Protein AF-A0A944F3J1-F1 (afdb_monomer_lite)

Secondary structure (DSSP, 8-state):
-EEEEEEEEETTEEEEEEEEEEEE-TTS-EEEE-TT-S-HHHHHHHHHHHHHHHHHHHHHHHHHTT--EEETTEEE-SSEEEETTEEEEGGGEEEEEEETTEEEEEETT-SS-SEEEEGGGSTTHHHHHHHHHHHHTT-

Foldseek 3Di:
DFKDWDFDDDPNDTPDIFIWDWAQDQVRDTDIDDRPDPDCVVVVVVVLVVSLVVCLVVCLVCLVVQHWGDFQQWIDHLAFIDHPNDTDGLVQFPDFDADPQKTFGCGPPDPGGPDIDGCNSTHSSSSVRVNSVVSSVVD

Radius of gyration: 16.66 Å; chains: 1; bounding box: 46×40×36 Å

Structure (mmCIF, N/CA/C/O backbone):
data_AF-A0A944F3J1-F1
#
_entry.id   AF-A0A944F3J1-F1
#
loop_
_atom_site.group_PDB
_atom_site.id
_atom_site.type_symbol
_atom_site.label_atom_id
_atom_site.label_alt_id
_atom_site.label_comp_id
_atom_site.label_asym_id
_atom_site.label_entity_id
_atom_site.label_seq_id
_atom_site.pdbx_PDB_ins_code
_atom_site.Cartn_x
_atom_site.Cartn_y
_atom_site.Cartn_z
_atom_site.occupancy
_atom_site.B_iso_or_equiv
_atom_site.auth_seq_id
_atom_site.auth_comp_id
_atom_site.auth_asym_id
_atom_site.auth_atom_id
_atom_site.pdbx_PDB_model_num
ATOM 1 N N . MET A 1 1 ? 6.528 -2.673 -6.520 1.00 58.00 1 MET A N 1
ATOM 2 C CA . MET A 1 1 ? 7.306 -1.716 -7.287 1.00 58.00 1 MET A CA 1
ATOM 3 C C . MET A 1 1 ? 7.503 -0.496 -6.421 1.00 58.00 1 MET A C 1
ATOM 5 O O . MET A 1 1 ? 6.530 0.032 -5.895 1.00 58.00 1 MET A O 1
ATOM 9 N N . ARG A 1 2 ? 8.758 -0.110 -6.220 1.00 58.34 2 ARG A N 1
ATOM 10 C CA . ARG A 1 2 ? 9.178 1.134 -5.586 1.00 58.34 2 ARG A CA 1
ATOM 11 C C . ARG A 1 2 ? 10.058 1.863 -6.596 1.00 58.34 2 ARG A C 1
ATOM 13 O O . ARG A 1 2 ? 10.940 1.244 -7.186 1.00 58.34 2 ARG A O 1
ATOM 20 N N . GLN A 1 3 ? 9.798 3.147 -6.808 1.00 53.69 3 GLN A N 1
ATOM 21 C CA . GLN A 1 3 ? 10.589 4.000 -7.693 1.00 53.69 3 GLN A CA 1
ATOM 22 C C . GLN A 1 3 ? 11.414 4.962 -6.842 1.00 53.69 3 GLN A C 1
ATOM 24 O O . GLN A 1 3 ? 10.873 5.641 -5.963 1.00 53.69 3 GLN A O 1
ATOM 29 N N . LYS A 1 4 ? 12.718 5.032 -7.110 1.00 53.56 4 LYS A N 1
ATOM 30 C CA . LYS A 1 4 ? 13.609 6.050 -6.551 1.00 53.56 4 LYS A CA 1
ATOM 31 C C . LYS A 1 4 ? 14.129 6.910 -7.698 1.00 53.56 4 LYS A C 1
ATOM 33 O O . LYS A 1 4 ? 14.792 6.405 -8.598 1.00 53.56 4 LYS A O 1
ATOM 38 N N . VAL A 1 5 ? 13.806 8.200 -7.659 1.00 50.97 5 VAL A N 1
ATOM 39 C CA . VAL A 1 5 ? 14.364 9.194 -8.584 1.00 50.97 5 VAL A CA 1
ATOM 40 C C . VAL A 1 5 ? 15.721 9.627 -8.040 1.00 50.97 5 VAL A C 1
ATOM 42 O O . VAL A 1 5 ? 15.835 9.940 -6.852 1.00 50.97 5 VAL A O 1
ATOM 45 N N . VAL A 1 6 ? 16.743 9.600 -8.889 1.00 50.88 6 VAL A N 1
ATOM 46 C CA . VAL A 1 6 ? 18.088 10.095 -8.591 1.00 50.88 6 VAL A CA 1
ATOM 47 C C . VAL A 1 6 ? 18.370 11.244 -9.553 1.00 50.88 6 VAL A C 1
ATOM 49 O O . VAL A 1 6 ? 18.397 11.057 -10.770 1.00 50.88 6 VAL A O 1
ATOM 52 N N . ASP A 1 7 ? 18.542 12.444 -9.006 1.00 45.22 7 ASP A N 1
ATOM 53 C CA . ASP A 1 7 ? 18.945 13.614 -9.780 1.00 45.22 7 ASP A CA 1
ATOM 54 C C . ASP A 1 7 ? 20.474 13.631 -9.922 1.00 45.22 7 ASP A C 1
ATOM 56 O O . ASP A 1 7 ? 21.196 13.606 -8.921 1.00 45.22 7 ASP A O 1
ATOM 60 N N . HIS A 1 8 ? 20.978 13.704 -11.157 1.00 41.31 8 HIS A N 1
ATOM 61 C CA . HIS A 1 8 ? 22.408 13.858 -11.424 1.00 41.31 8 HIS A CA 1
ATOM 62 C C . HIS A 1 8 ? 22.752 15.324 -11.707 1.00 41.31 8 HIS A C 1
ATOM 64 O O . HIS A 1 8 ? 22.301 15.911 -12.696 1.00 41.31 8 HIS A O 1
ATOM 70 N N . TYR A 1 9 ? 23.590 15.904 -10.844 1.00 38.44 9 TYR A N 1
ATOM 71 C CA . TYR A 1 9 ? 24.150 17.245 -11.007 1.00 38.44 9 TYR A CA 1
ATOM 72 C C . TYR A 1 9 ? 25.655 17.158 -11.278 1.00 38.44 9 TYR A C 1
ATOM 74 O O . TYR A 1 9 ? 26.403 16.615 -10.468 1.00 38.44 9 TYR A O 1
ATOM 82 N N . HIS A 1 10 ? 26.111 17.753 -12.381 1.00 38.44 10 HIS A N 1
ATOM 83 C CA . HIS A 1 10 ? 27.527 18.033 -12.636 1.00 38.44 10 HIS A CA 1
ATOM 84 C C . HIS A 1 10 ? 27.657 19.512 -13.020 1.00 38.44 10 HIS A C 1
ATOM 86 O O . HIS A 1 10 ? 26.956 19.983 -13.912 1.00 38.44 10 HIS A O 1
ATOM 92 N N . TYR A 1 11 ? 28.506 20.266 -12.311 1.00 37.75 11 TYR A N 1
ATOM 93 C CA . TYR A 1 11 ? 28.695 21.716 -12.507 1.00 37.75 11 TYR A CA 1
ATOM 94 C C . TYR A 1 11 ? 27.393 22.549 -12.528 1.00 37.75 11 TYR A C 1
ATOM 96 O O . TYR A 1 11 ? 27.273 23.506 -13.286 1.00 37.75 11 TYR A O 1
ATOM 104 N N . GLY A 1 12 ? 26.397 22.194 -11.707 1.00 40.12 12 GLY A N 1
ATOM 105 C CA . GLY A 1 12 ? 25.144 22.959 -11.592 1.00 40.12 12 GLY A CA 1
ATOM 106 C C . GLY A 1 12 ? 24.174 22.816 -12.773 1.00 40.12 12 GLY A C 1
ATOM 107 O O . GLY A 1 12 ? 23.113 23.436 -12.754 1.00 40.12 12 GLY A O 1
ATOM 108 N N . VAL A 1 13 ? 24.489 21.975 -13.763 1.00 37.50 13 VAL A N 1
ATOM 109 C CA . VAL A 1 13 ? 23.608 21.651 -14.892 1.00 37.50 13 VAL A CA 1
ATOM 110 C C . VAL A 1 13 ? 22.982 20.273 -14.655 1.00 37.50 13 VAL A C 1
ATOM 112 O O . VAL A 1 13 ? 23.681 19.312 -14.326 1.00 37.50 13 VAL A O 1
ATOM 115 N N . SER A 1 14 ? 21.654 20.179 -14.785 1.00 41.09 14 SER A N 1
ATOM 116 C CA . SER A 1 14 ? 20.931 18.903 -14.717 1.00 41.09 14 SER A CA 1
ATOM 117 C C . SER A 1 14 ? 21.206 18.107 -15.994 1.00 41.09 14 SER A C 1
ATOM 119 O O . SER A 1 14 ? 20.838 18.547 -17.080 1.00 41.09 14 SER A O 1
ATOM 121 N N . GLN A 1 15 ? 21.864 16.953 -15.868 1.00 44.97 15 GLN A N 1
ATOM 122 C CA . GLN A 1 15 ? 22.199 16.078 -17.006 1.00 44.97 15 GLN A CA 1
ATOM 123 C C . GLN A 1 15 ? 21.087 15.057 -17.319 1.00 44.97 15 GLN A C 1
ATOM 125 O O . GLN A 1 15 ? 21.213 14.264 -18.247 1.00 44.97 15 GLN A O 1
ATOM 130 N N . GLY A 1 16 ? 19.990 15.068 -16.556 1.00 47.75 16 GLY A N 1
ATOM 131 C CA . GLY A 1 16 ? 18.883 14.119 -16.676 1.00 47.75 16 GLY A CA 1
ATOM 132 C C . GLY A 1 16 ? 18.512 13.475 -15.339 1.00 47.75 16 GLY A C 1
ATOM 133 O O . GLY A 1 16 ? 19.292 13.473 -14.385 1.00 47.75 16 GLY A O 1
ATOM 134 N N . ARG A 1 17 ? 17.285 12.948 -15.266 1.00 50.75 17 ARG A N 1
ATOM 135 C CA . ARG A 1 17 ? 16.776 12.189 -14.115 1.00 50.75 17 ARG A CA 1
ATOM 136 C C . ARG A 1 17 ? 16.974 10.703 -14.359 1.00 50.75 17 ARG A C 1
ATOM 138 O O . ARG A 1 17 ? 16.408 10.161 -15.309 1.00 50.75 17 ARG A O 1
ATOM 145 N N . SER A 1 18 ? 17.708 10.049 -13.471 1.00 45.69 18 SER A N 1
ATOM 146 C CA . SER A 1 18 ? 17.809 8.594 -13.456 1.00 45.69 18 SER A CA 1
ATOM 147 C C . SER A 1 18 ? 16.699 8.006 -12.591 1.00 45.69 18 SER A C 1
ATOM 149 O O . SER A 1 18 ? 16.379 8.528 -11.519 1.00 45.69 18 SER A O 1
ATOM 151 N N . HIS A 1 19 ? 16.099 6.910 -13.049 1.00 52.81 19 HIS A N 1
ATOM 152 C CA . HIS A 1 19 ? 15.038 6.216 -12.329 1.00 52.81 19 HIS A CA 1
ATOM 153 C C . HIS A 1 19 ? 15.497 4.800 -11.991 1.00 52.81 19 HIS A C 1
ATOM 155 O O . HIS A 1 19 ? 15.665 3.967 -12.877 1.00 52.81 19 HIS A O 1
ATOM 161 N N . VAL A 1 20 ? 15.689 4.522 -10.702 1.00 56.66 20 VAL A N 1
ATOM 162 C CA . VAL A 1 20 ? 15.940 3.160 -10.223 1.00 56.66 20 VAL A CA 1
ATOM 163 C C . VAL A 1 20 ? 14.602 2.535 -9.855 1.00 56.66 20 VAL A C 1
ATOM 165 O O . VAL A 1 20 ? 13.855 3.082 -9.031 1.00 56.66 20 VAL A O 1
ATOM 168 N N . TYR A 1 21 ? 14.310 1.383 -10.455 1.00 58.69 21 TYR A N 1
ATOM 169 C CA . TYR A 1 21 ? 13.074 0.649 -10.220 1.00 58.69 21 TYR A CA 1
ATOM 170 C C . TYR A 1 21 ? 13.339 -0.645 -9.470 1.00 58.69 21 TYR A C 1
ATOM 172 O O . TYR A 1 21 ? 14.122 -1.498 -9.884 1.00 58.69 21 TYR A O 1
ATOM 180 N N . THR A 1 22 ? 12.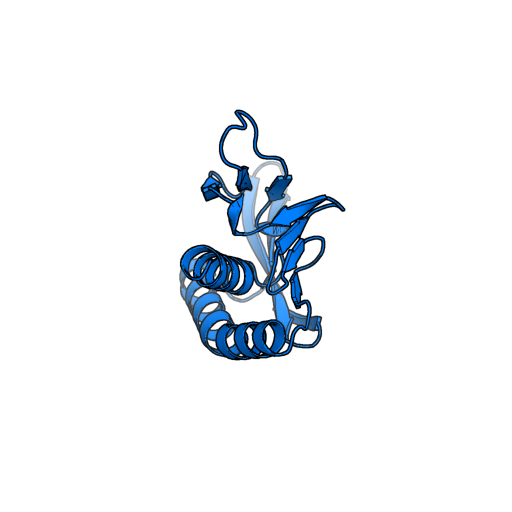642 -0.786 -8.352 1.00 66.44 22 THR A N 1
ATOM 181 C CA . THR A 1 22 ? 12.693 -1.956 -7.487 1.00 66.44 22 THR A CA 1
ATOM 182 C C . THR A 1 22 ? 11.364 -2.689 -7.610 1.00 66.44 22 THR A C 1
ATOM 184 O O . THR A 1 22 ? 10.346 -2.261 -7.051 1.00 66.44 22 THR A O 1
ATOM 187 N N . LEU A 1 23 ? 11.328 -3.780 -8.366 1.00 69.12 23 LEU A N 1
ATOM 188 C CA . LEU A 1 23 ? 10.165 -4.661 -8.439 1.00 69.12 23 LEU A CA 1
ATOM 189 C C . LEU A 1 23 ? 10.149 -5.540 -7.194 1.00 69.12 23 LEU A C 1
ATOM 191 O O . LEU A 1 23 ? 11.185 -6.051 -6.796 1.00 69.12 23 LEU A O 1
ATOM 195 N N . ASN A 1 24 ? 8.988 -5.649 -6.554 1.00 73.00 24 ASN A N 1
ATOM 196 C CA . ASN A 1 24 ? 8.825 -6.456 -5.348 1.00 73.00 24 ASN A CA 1
ATOM 197 C C . ASN A 1 24 ? 7.865 -7.588 -5.713 1.00 73.00 24 ASN A C 1
ATOM 199 O O . ASN A 1 24 ? 6.713 -7.323 -6.072 1.00 73.00 24 ASN A O 1
ATOM 203 N N . GLY A 1 25 ? 8.368 -8.815 -5.698 1.00 64.25 25 GLY A N 1
ATOM 204 C CA . GLY A 1 25 ? 7.591 -10.028 -5.875 1.00 64.25 25 GLY A CA 1
ATOM 205 C C . GLY A 1 25 ? 6.644 -10.270 -4.694 1.00 64.25 25 GLY A C 1
ATOM 206 O O . GLY A 1 25 ? 6.784 -9.632 -3.646 1.00 64.25 25 GLY A O 1
ATOM 207 N N . PRO A 1 26 ? 5.673 -11.179 -4.860 1.00 60.56 26 PRO A N 1
ATOM 208 C CA . PRO A 1 26 ? 4.678 -11.488 -3.834 1.00 60.56 26 PRO A CA 1
ATOM 209 C C . PRO A 1 26 ? 5.293 -12.044 -2.537 1.00 60.56 26 PRO A C 1
ATOM 211 O O . PRO A 1 26 ? 4.764 -11.770 -1.466 1.00 60.56 26 PRO A O 1
ATOM 214 N N . ASP A 1 27 ? 6.446 -12.717 -2.616 1.00 62.88 27 ASP A N 1
ATOM 215 C CA . ASP A 1 27 ? 7.159 -13.292 -1.462 1.00 62.88 27 ASP A CA 1
ATOM 216 C C . ASP A 1 27 ? 8.231 -12.350 -0.869 1.00 62.88 27 ASP A C 1
ATOM 218 O O . ASP A 1 27 ? 9.090 -12.763 -0.092 1.00 62.88 27 ASP A O 1
ATOM 222 N N . GLY A 1 28 ? 8.224 -11.069 -1.256 1.00 62.50 28 GLY A N 1
ATOM 223 C CA . GLY A 1 28 ? 9.222 -10.083 -0.821 1.00 62.50 28 GLY A CA 1
ATOM 224 C C . GLY A 1 28 ? 10.535 -10.112 -1.613 1.00 62.50 28 GLY A C 1
ATOM 225 O O . GLY A 1 28 ? 11.425 -9.296 -1.360 1.00 62.50 28 GLY A O 1
ATOM 226 N N . GLU A 1 29 ? 10.655 -10.995 -2.609 1.00 63.09 29 GLU A N 1
ATOM 227 C CA . GLU A 1 29 ? 11.779 -10.990 -3.546 1.00 63.09 29 GLU A CA 1
ATOM 228 C C . GLU A 1 29 ? 11.882 -9.650 -4.271 1.00 63.09 29 GLU A C 1
ATOM 230 O O . GLU A 1 29 ? 10.882 -9.039 -4.646 1.00 63.09 29 GLU A O 1
ATOM 235 N N . THR A 1 30 ? 13.103 -9.174 -4.481 1.00 66.88 30 THR A N 1
ATOM 236 C CA . THR A 1 30 ? 13.336 -7.870 -5.089 1.00 66.88 30 THR A CA 1
ATOM 237 C C . THR A 1 30 ? 14.152 -8.010 -6.361 1.00 66.88 30 THR A C 1
ATOM 239 O O . THR A 1 30 ? 15.295 -8.459 -6.318 1.00 66.88 30 THR A O 1
ATOM 242 N N . LEU A 1 31 ? 13.593 -7.559 -7.485 1.00 65.56 31 LEU A N 1
ATOM 243 C CA . LEU A 1 31 ? 14.325 -7.413 -8.740 1.00 65.56 31 LEU A CA 1
ATOM 244 C C . LEU A 1 31 ? 14.636 -5.934 -8.979 1.00 65.56 31 LEU A C 1
ATOM 246 O O . LEU A 1 31 ? 13.737 -5.090 -9.026 1.00 65.56 31 LEU A O 1
ATOM 250 N N . LEU A 1 32 ? 15.921 -5.622 -9.134 1.00 65.44 32 LEU A N 1
ATOM 251 C CA . LEU A 1 32 ? 16.386 -4.285 -9.482 1.00 65.44 32 LEU A CA 1
ATOM 252 C C . LEU A 1 32 ? 16.496 -4.179 -11.002 1.00 65.44 32 LEU A C 1
ATOM 254 O O . LEU A 1 32 ? 17.250 -4.922 -11.626 1.00 65.44 32 LEU A O 1
ATOM 258 N N . LEU A 1 33 ? 15.751 -3.247 -11.590 1.00 61.38 33 LEU A N 1
ATOM 259 C CA . LEU A 1 33 ? 15.929 -2.862 -12.985 1.00 61.38 33 LEU A CA 1
ATOM 260 C C . LEU A 1 33 ? 16.990 -1.751 -13.026 1.00 61.38 33 LEU A C 1
ATOM 262 O O . LEU A 1 33 ? 16.748 -0.677 -12.461 1.00 61.38 33 LEU A O 1
ATOM 266 N N . PRO A 1 34 ? 18.177 -2.004 -13.611 1.00 56.28 34 PRO A N 1
ATOM 267 C CA . PRO A 1 34 ? 19.242 -1.015 -13.657 1.00 56.28 34 PRO A CA 1
ATOM 268 C C . PRO A 1 34 ? 18.862 0.198 -14.515 1.00 56.28 34 PRO A C 1
ATOM 270 O O . PRO A 1 34 ? 17.990 0.140 -15.378 1.00 56.28 34 PRO A O 1
ATOM 273 N N . GLU A 1 35 ? 19.583 1.286 -14.259 1.00 54.59 35 GLU A N 1
ATOM 274 C CA . GLU A 1 35 ? 19.389 2.689 -14.662 1.00 54.59 35 GLU A CA 1
ATOM 275 C C . GLU A 1 35 ? 19.159 2.996 -16.157 1.00 54.59 35 GLU A C 1
ATOM 277 O O . GLU A 1 35 ? 18.917 4.145 -16.515 1.00 54.59 35 GLU A O 1
ATOM 282 N N . ALA A 1 36 ? 19.244 2.003 -17.039 1.00 56.12 36 ALA A N 1
ATOM 283 C CA . ALA A 1 36 ? 19.511 2.202 -18.460 1.00 56.12 36 ALA A CA 1
ATOM 284 C C . ALA A 1 36 ? 18.307 2.001 -19.393 1.00 56.12 36 ALA A C 1
ATOM 286 O O . ALA A 1 36 ? 18.505 1.978 -20.606 1.00 56.12 36 ALA A O 1
ATOM 287 N N . ILE A 1 37 ? 17.078 1.844 -18.883 1.00 62.72 37 ILE A N 1
ATOM 288 C CA . ILE A 1 37 ? 15.899 1.759 -19.760 1.00 62.72 37 ILE A CA 1
ATOM 289 C C . ILE A 1 37 ? 15.318 3.168 -19.950 1.00 62.72 37 ILE A C 1
ATOM 291 O O . ILE A 1 37 ? 14.689 3.693 -19.025 1.00 62.72 37 ILE A O 1
ATOM 295 N N . PRO A 1 38 ? 15.521 3.803 -21.122 1.00 68.50 38 PRO A N 1
ATOM 296 C CA . PRO A 1 38 ? 14.987 5.131 -21.390 1.00 68.50 38 PRO A CA 1
ATOM 297 C C . PRO A 1 38 ? 13.452 5.109 -21.408 1.00 68.50 38 PRO A C 1
ATOM 299 O O . PRO A 1 38 ? 12.824 4.059 -21.540 1.00 68.50 38 PRO A O 1
ATOM 302 N N . HIS A 1 39 ? 12.849 6.289 -21.297 1.00 71.94 39 HIS A N 1
ATOM 303 C CA . HIS A 1 39 ? 11.397 6.497 -21.347 1.00 71.94 39 HIS A CA 1
ATOM 304 C C . HIS A 1 39 ? 10.564 5.773 -20.267 1.00 71.94 39 HIS A C 1
ATOM 306 O O . HIS A 1 39 ? 9.603 5.067 -20.597 1.00 71.94 39 HIS A O 1
ATOM 312 N N . PRO A 1 40 ? 10.899 5.940 -18.971 1.00 68.12 40 PRO A N 1
ATOM 313 C CA . PRO A 1 40 ? 10.131 5.381 -17.852 1.00 68.12 40 PRO A CA 1
ATOM 314 C C . PRO A 1 40 ? 8.641 5.735 -17.859 1.00 68.12 40 PRO A C 1
ATOM 316 O O . PRO A 1 40 ? 7.829 4.982 -17.328 1.00 68.12 40 PRO A O 1
ATOM 319 N N . GLU A 1 41 ? 8.268 6.849 -18.477 1.00 74.50 41 GLU A N 1
ATOM 320 C CA . GLU A 1 41 ? 6.886 7.274 -18.679 1.00 74.50 41 GLU A CA 1
ATOM 321 C C . GLU A 1 41 ? 6.053 6.289 -19.513 1.00 74.50 41 GLU A C 1
ATOM 323 O O . GLU A 1 41 ? 4.840 6.229 -19.332 1.00 74.50 41 GLU A O 1
ATOM 328 N N . HIS A 1 42 ? 6.680 5.499 -20.392 1.00 77.31 42 HIS A N 1
ATOM 329 C CA . HIS A 1 42 ? 5.975 4.544 -21.249 1.00 77.31 42 HIS A CA 1
ATOM 330 C C . HIS A 1 42 ? 5.859 3.161 -20.614 1.00 77.31 42 HIS A C 1
ATOM 332 O O . HIS A 1 42 ? 4.797 2.546 -20.655 1.00 77.31 42 HIS A O 1
ATOM 338 N N . TRP A 1 43 ? 6.943 2.651 -20.031 1.00 78.62 43 TRP A N 1
ATOM 339 C CA . TRP A 1 43 ? 6.963 1.289 -19.496 1.00 78.62 43 TRP A CA 1
ATOM 340 C C . TRP A 1 43 ? 6.645 1.227 -18.000 1.00 78.62 43 TRP A C 1
ATOM 342 O O . TRP A 1 43 ? 6.151 0.207 -17.527 1.00 78.62 43 TRP A O 1
ATOM 352 N N . GLY A 1 44 ? 6.889 2.300 -17.244 1.00 77.31 44 GLY A N 1
ATOM 353 C CA . GLY A 1 44 ? 6.623 2.362 -15.808 1.00 77.31 44 GLY A CA 1
ATOM 354 C C . GLY A 1 44 ? 5.161 2.066 -15.461 1.00 77.31 44 GLY A C 1
ATOM 355 O O . GLY A 1 44 ? 4.932 1.149 -14.670 1.00 77.31 44 GLY A O 1
ATOM 356 N N . PRO A 1 45 ? 4.181 2.767 -16.068 1.00 81.25 45 PRO A N 1
ATOM 357 C CA . PRO A 1 45 ? 2.760 2.491 -15.854 1.00 81.25 45 PRO A CA 1
ATOM 358 C C . PRO A 1 45 ? 2.369 1.063 -16.248 1.00 81.25 45 PRO A C 1
ATOM 360 O O . PRO A 1 45 ? 1.733 0.367 -15.470 1.00 81.25 45 PRO A O 1
ATOM 363 N N . VAL A 1 46 ? 2.850 0.573 -17.396 1.00 83.69 46 VAL A N 1
ATOM 364 C CA . VAL A 1 46 ? 2.542 -0.785 -17.880 1.00 83.69 46 VAL A CA 1
ATOM 365 C C . VAL A 1 46 ? 3.034 -1.857 -16.904 1.00 83.69 46 VAL A C 1
ATOM 367 O O . VAL A 1 46 ? 2.324 -2.819 -16.625 1.00 83.69 46 VAL A O 1
ATOM 370 N N . ILE A 1 47 ? 4.236 -1.694 -16.340 1.00 81.81 47 ILE A N 1
ATOM 371 C CA . ILE A 1 47 ? 4.748 -2.618 -15.320 1.00 81.81 47 ILE A CA 1
ATOM 372 C C . ILE A 1 47 ? 3.941 -2.501 -14.022 1.00 81.81 47 ILE A C 1
ATOM 374 O O . ILE A 1 47 ? 3.681 -3.518 -13.382 1.00 81.81 47 ILE A O 1
ATOM 378 N N . GLN A 1 48 ? 3.547 -1.291 -13.614 1.00 82.31 48 GLN A N 1
ATOM 379 C CA . GLN A 1 48 ? 2.707 -1.096 -12.427 1.00 82.31 48 GLN A CA 1
ATOM 380 C C . GLN A 1 48 ? 1.359 -1.799 -12.575 1.00 82.31 48 GLN A C 1
ATOM 382 O O . GLN A 1 48 ? 0.947 -2.496 -11.644 1.00 82.31 48 GLN A O 1
ATOM 387 N N . ASP A 1 49 ? 0.727 -1.675 -13.739 1.00 82.62 49 ASP A N 1
ATOM 388 C CA . ASP A 1 49 ? -0.540 -2.328 -14.056 1.00 82.62 49 ASP A CA 1
ATOM 389 C C . ASP A 1 49 ? -0.377 -3.849 -14.049 1.00 82.62 49 ASP A C 1
ATOM 391 O O . ASP A 1 49 ? -1.087 -4.530 -13.313 1.00 82.62 49 ASP A O 1
ATOM 395 N N . ALA A 1 50 ? 0.631 -4.380 -14.750 1.00 85.38 50 ALA A N 1
ATOM 396 C CA . ALA A 1 50 ? 0.886 -5.820 -14.806 1.00 85.38 50 ALA A CA 1
ATOM 397 C C . ALA A 1 50 ? 1.196 -6.423 -13.422 1.00 85.38 50 ALA A C 1
ATOM 399 O O . ALA A 1 50 ? 0.706 -7.498 -13.073 1.00 85.38 50 ALA A O 1
ATOM 400 N N . VAL A 1 51 ? 1.987 -5.725 -12.596 1.00 86.06 51 VAL A N 1
ATOM 401 C CA . VAL A 1 51 ? 2.251 -6.132 -11.205 1.00 86.06 51 VAL A CA 1
ATOM 402 C C . VAL A 1 51 ? 0.961 -6.118 -10.386 1.00 86.06 51 VAL A C 1
ATOM 404 O O . VAL A 1 51 ? 0.738 -7.029 -9.587 1.00 86.06 51 VAL A O 1
ATOM 407 N N . THR A 1 52 ? 0.116 -5.105 -10.574 1.00 88.00 52 THR A N 1
ATOM 408 C CA . THR A 1 52 ? -1.142 -4.968 -9.833 1.00 88.00 52 THR A CA 1
ATOM 409 C C . THR A 1 52 ? -2.135 -6.058 -10.217 1.00 88.00 52 THR A C 1
ATOM 411 O O . THR A 1 52 ? -2.674 -6.717 -9.330 1.00 88.00 52 THR A O 1
ATOM 414 N N . GLU A 1 53 ? -2.306 -6.317 -11.512 1.00 89.56 53 GLU A N 1
ATOM 415 C CA . GLU A 1 53 ? -3.157 -7.383 -12.046 1.00 89.56 53 GLU A CA 1
ATOM 416 C C . GLU A 1 53 ? -2.725 -8.764 -11.531 1.00 89.56 53 GLU A C 1
ATOM 418 O O . GLU A 1 53 ? -3.563 -9.561 -11.106 1.00 89.56 53 GLU A O 1
ATOM 423 N N . ALA A 1 54 ? -1.416 -9.027 -11.486 1.00 89.44 54 ALA A N 1
ATOM 424 C CA . ALA A 1 54 ? -0.888 -10.304 -11.018 1.00 89.44 54 ALA A CA 1
ATOM 425 C C . ALA A 1 54 ? -0.991 -10.487 -9.491 1.00 89.44 54 ALA A C 1
ATOM 427 O O . ALA A 1 54 ? -1.311 -11.579 -9.017 1.00 89.44 54 ALA A O 1
ATOM 428 N N . GLN A 1 55 ? -0.699 -9.447 -8.700 1.00 91.62 55 GLN A N 1
ATOM 429 C CA . GLN A 1 55 ? -0.558 -9.586 -7.243 1.00 91.62 55 GLN A CA 1
ATOM 430 C C . GLN A 1 55 ? -1.838 -9.283 -6.456 1.00 91.62 55 GLN A C 1
ATOM 432 O O . GLN A 1 55 ? -2.014 -9.831 -5.364 1.00 91.62 55 GLN A O 1
ATOM 437 N N . LEU A 1 56 ? -2.751 -8.457 -6.976 1.00 93.50 56 LEU A N 1
ATOM 438 C CA . LEU A 1 56 ? -3.982 -8.103 -6.261 1.00 93.50 56 LEU A CA 1
ATOM 439 C C . LEU A 1 56 ? -4.862 -9.325 -5.930 1.00 93.50 56 LEU A C 1
ATOM 441 O O . LEU A 1 56 ? -5.276 -9.443 -4.771 1.00 93.50 56 LEU A O 1
ATOM 445 N N . PRO A 1 57 ? -5.123 -10.278 -6.852 1.00 94.12 57 PRO A N 1
ATOM 446 C CA . PRO A 1 57 ? -5.927 -11.460 -6.535 1.00 94.12 57 PRO A CA 1
ATOM 447 C C . PRO A 1 57 ? -5.309 -12.323 -5.428 1.00 94.12 57 PRO A C 1
ATOM 449 O O . PRO A 1 57 ? -6.034 -12.863 -4.586 1.00 94.12 57 PRO A O 1
ATOM 452 N N . ILE A 1 58 ? -3.976 -12.419 -5.404 1.00 92.88 58 ILE A N 1
ATOM 453 C CA . ILE A 1 58 ? -3.212 -13.170 -4.401 1.00 92.88 58 ILE A CA 1
ATOM 454 C C . ILE A 1 58 ? -3.340 -12.492 -3.035 1.00 92.88 58 ILE A C 1
ATOM 456 O O . ILE A 1 58 ? -3.694 -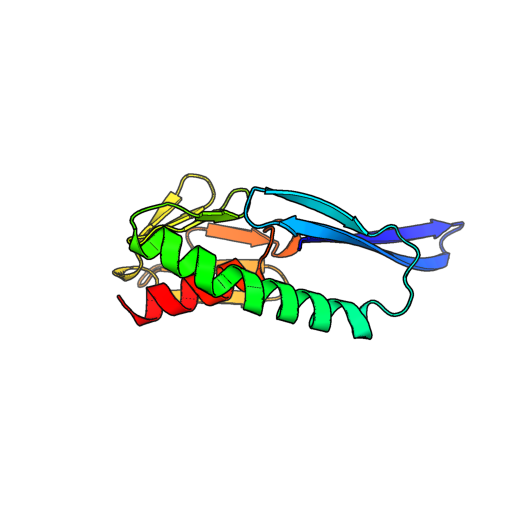13.152 -2.057 1.00 92.88 58 ILE A O 1
ATOM 460 N N . ALA A 1 59 ? -3.133 -11.174 -2.974 1.00 93.31 59 ALA A N 1
ATOM 461 C CA . ALA A 1 59 ? -3.241 -10.403 -1.739 1.00 93.31 59 ALA A CA 1
ATOM 462 C C . ALA A 1 59 ? -4.665 -10.451 -1.156 1.00 93.31 59 ALA A C 1
ATOM 464 O O . ALA A 1 59 ? -4.847 -10.688 0.038 1.00 93.31 59 ALA A O 1
ATOM 465 N N . LEU A 1 60 ? -5.689 -10.333 -2.008 1.00 94.19 60 LEU A N 1
ATOM 466 C CA . LEU A 1 60 ? -7.086 -10.516 -1.606 1.00 94.19 60 LEU A CA 1
ATOM 467 C C . LEU A 1 60 ? -7.347 -11.925 -1.057 1.00 94.19 60 LEU A C 1
ATOM 469 O O . LEU A 1 60 ? -8.065 -12.082 -0.070 1.00 94.19 60 LEU A O 1
ATOM 473 N N . ALA A 1 61 ? -6.790 -12.965 -1.683 1.00 93.69 61 ALA A N 1
ATOM 474 C CA . ALA A 1 61 ? -6.940 -14.336 -1.202 1.00 93.69 61 ALA A CA 1
ATOM 475 C C . ALA A 1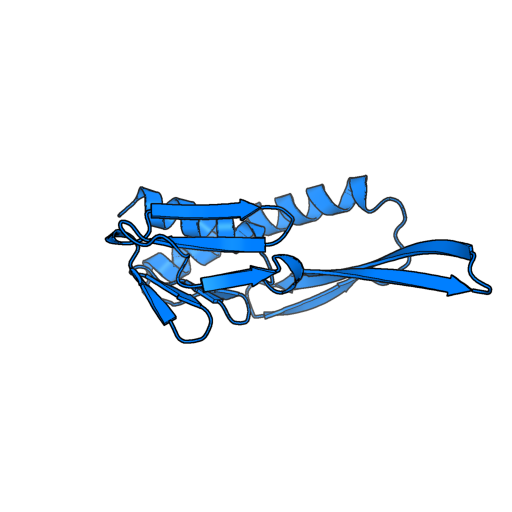 61 ? -6.265 -14.546 0.161 1.00 93.69 61 ALA A C 1
ATOM 477 O O . ALA A 1 61 ? -6.873 -15.174 1.027 1.00 93.69 61 ALA A O 1
ATOM 478 N N . ALA A 1 62 ? -5.069 -13.992 0.365 1.00 92.62 62 ALA A N 1
ATOM 479 C CA . ALA A 1 62 ? -4.359 -14.020 1.643 1.00 92.62 62 ALA A CA 1
ATOM 480 C C . ALA A 1 62 ? -5.187 -13.372 2.760 1.00 92.62 62 ALA A C 1
ATOM 482 O O . ALA A 1 62 ? -5.515 -14.025 3.753 1.00 92.62 62 ALA A O 1
ATOM 483 N N . VAL A 1 63 ? -5.653 -12.137 2.547 1.00 95.12 63 VAL A N 1
ATOM 484 C CA . VAL A 1 63 ? -6.499 -11.438 3.525 1.00 95.12 63 VAL A CA 1
ATOM 485 C C . VAL A 1 63 ? -7.795 -12.205 3.808 1.00 95.12 63 VAL A C 1
ATOM 487 O O . VAL A 1 63 ? -8.218 -12.330 4.960 1.00 95.12 63 VAL A O 1
ATOM 490 N N . ARG A 1 64 ? -8.417 -12.804 2.783 1.00 92.25 64 ARG A N 1
ATOM 491 C CA . ARG A 1 64 ? -9.605 -13.649 2.986 1.00 92.25 64 ARG A CA 1
ATOM 492 C C . ARG A 1 64 ? -9.322 -14.886 3.842 1.00 92.25 64 ARG A C 1
ATOM 494 O O . ARG A 1 64 ? -10.218 -15.312 4.566 1.00 92.25 64 ARG A O 1
ATOM 501 N N . ARG A 1 65 ? -8.112 -15.440 3.818 1.00 93.50 65 ARG A N 1
ATOM 502 C CA . ARG A 1 65 ? -7.708 -16.537 4.716 1.00 93.50 65 ARG A CA 1
ATOM 503 C C . ARG A 1 65 ? -7.378 -16.073 6.141 1.00 93.50 65 ARG A C 1
ATOM 505 O O . ARG A 1 65 ? -7.084 -16.910 6.984 1.00 93.50 65 ARG A O 1
ATOM 512 N N . GLY A 1 66 ? -7.468 -14.771 6.424 1.00 93.75 66 GLY A N 1
ATOM 513 C CA . GLY A 1 66 ? -7.108 -14.187 7.718 1.00 93.75 66 GLY A CA 1
ATOM 514 C C . GLY A 1 66 ? -5.625 -13.833 7.833 1.00 93.75 66 GLY A C 1
ATOM 515 O O . GLY A 1 66 ? -5.162 -13.486 8.916 1.00 93.75 66 GLY A O 1
ATOM 516 N N . GLU A 1 67 ? -4.872 -13.910 6.734 1.00 94.56 67 GLU A N 1
ATOM 517 C CA . GLU A 1 67 ? -3.468 -13.511 6.712 1.00 94.56 67 GLU A CA 1
ATOM 518 C C . GLU A 1 67 ? -3.338 -11.981 6.676 1.00 94.56 67 GLU A C 1
ATOM 520 O O . GLU A 1 67 ? -4.255 -11.250 6.293 1.00 94.56 67 GLU A O 1
ATOM 525 N N . THR A 1 68 ? -2.164 -11.496 7.075 1.00 94.06 68 THR A N 1
ATOM 526 C CA . THR A 1 68 ? -1.788 -10.083 6.969 1.00 94.06 68 THR A CA 1
ATOM 527 C C . THR A 1 68 ? -0.785 -9.913 5.836 1.00 94.06 68 THR A C 1
ATOM 529 O O . THR A 1 68 ? 0.239 -10.592 5.812 1.00 94.06 68 THR A O 1
ATOM 532 N N . VAL A 1 69 ? -1.067 -8.996 4.913 1.00 94.25 69 VAL A N 1
ATOM 533 C CA . VAL A 1 69 ? -0.190 -8.669 3.783 1.00 94.25 69 VAL A CA 1
ATOM 534 C C . VAL A 1 69 ? 0.601 -7.407 4.109 1.00 94.25 69 VAL A C 1
ATOM 536 O O . VAL A 1 69 ? 0.017 -6.388 4.476 1.00 94.25 69 VAL A O 1
ATOM 539 N N . SER A 1 70 ? 1.922 -7.461 3.962 1.00 92.50 70 SER A N 1
ATOM 540 C CA . SER A 1 70 ? 2.820 -6.355 4.308 1.00 92.50 70 SER A CA 1
ATOM 541 C C . SER A 1 70 ? 3.369 -5.643 3.072 1.00 92.50 70 SER A C 1
ATOM 543 O O . SER A 1 70 ? 3.819 -6.264 2.113 1.00 92.50 70 SER A O 1
ATOM 545 N N . PHE A 1 71 ? 3.394 -4.317 3.144 1.00 89.12 71 PHE A N 1
ATOM 546 C CA . PHE A 1 71 ? 3.900 -3.375 2.152 1.00 89.12 71 PHE A CA 1
ATOM 547 C C . PHE A 1 71 ? 4.899 -2.426 2.833 1.00 89.12 71 PHE A C 1
ATOM 549 O O . PHE A 1 71 ? 4.669 -1.223 2.974 1.00 89.12 71 PHE A O 1
ATOM 556 N N . GLY A 1 72 ? 6.028 -2.976 3.286 1.00 87.94 72 GLY A N 1
ATOM 557 C CA . GLY A 1 72 ? 6.990 -2.239 4.111 1.00 87.94 72 GLY A CA 1
ATOM 558 C C . GLY A 1 72 ? 6.428 -1.975 5.511 1.00 87.94 72 GLY A C 1
ATOM 559 O O . GLY A 1 72 ? 6.001 -2.910 6.180 1.00 87.94 72 GLY A O 1
ATOM 560 N N . ASP A 1 73 ? 6.402 -0.709 5.935 1.00 89.50 73 ASP A N 1
ATOM 561 C CA . ASP A 1 73 ? 5.901 -0.290 7.261 1.00 89.50 73 ASP A CA 1
ATOM 562 C C . ASP A 1 73 ? 4.363 -0.258 7.367 1.00 89.50 73 ASP A C 1
ATOM 564 O O . ASP A 1 73 ? 3.812 0.114 8.411 1.00 89.50 73 ASP A O 1
ATOM 568 N N . ILE A 1 74 ? 3.670 -0.588 6.274 1.00 93.25 74 ILE A N 1
ATOM 569 C CA . ILE A 1 74 ? 2.216 -0.708 6.220 1.00 93.25 74 ILE A CA 1
ATOM 570 C C . ILE A 1 74 ? 1.854 -2.177 6.078 1.00 93.25 74 ILE A C 1
ATOM 572 O O . ILE A 1 74 ? 2.414 -2.871 5.236 1.00 93.25 74 ILE A O 1
ATOM 576 N N . SER A 1 75 ? 0.878 -2.640 6.845 1.00 94.75 75 SER A N 1
ATOM 577 C CA . SER A 1 75 ? 0.291 -3.960 6.683 1.00 94.75 75 SER A CA 1
ATOM 578 C C . SER A 1 75 ? -1.230 -3.894 6.641 1.00 94.75 75 SER A C 1
ATOM 580 O O . SER A 1 75 ? -1.858 -2.985 7.186 1.00 94.75 75 SER A O 1
ATOM 582 N N . VAL A 1 76 ? -1.820 -4.846 5.930 1.00 96.06 76 VAL A N 1
ATOM 583 C CA . VAL A 1 76 ? -3.247 -4.912 5.641 1.00 96.06 76 VAL A CA 1
ATOM 584 C C . VAL A 1 76 ? -3.766 -6.283 6.052 1.00 96.06 76 VAL A C 1
ATOM 586 O O . VAL A 1 76 ? -3.265 -7.306 5.583 1.00 96.06 76 VAL A O 1
ATOM 589 N N . SER A 1 77 ? -4.772 -6.300 6.920 1.00 96.19 77 SER A N 1
ATOM 590 C CA . SER A 1 77 ? -5.535 -7.494 7.280 1.00 96.19 77 SER A CA 1
ATOM 591 C C . SER A 1 77 ? -7.005 -7.313 6.904 1.00 96.19 77 SER A C 1
ATOM 593 O O . SER A 1 77 ? -7.418 -6.274 6.382 1.00 96.19 77 SER A O 1
ATOM 595 N N . ARG A 1 78 ? -7.817 -8.335 7.182 1.00 95.12 78 ARG A N 1
ATOM 596 C CA . ARG A 1 78 ? -9.259 -8.300 6.916 1.00 95.12 78 ARG A CA 1
ATOM 597 C C . ARG A 1 78 ? -9.954 -7.179 7.678 1.00 95.12 78 ARG A C 1
ATOM 599 O O . ARG A 1 78 ? -10.900 -6.618 7.149 1.00 95.12 78 ARG A O 1
ATOM 606 N N . ASP A 1 79 ? -9.463 -6.851 8.867 1.00 95.25 79 ASP A N 1
ATOM 607 C CA . ASP A 1 79 ? -10.176 -5.993 9.814 1.00 95.25 79 ASP A CA 1
ATOM 608 C C . ASP A 1 79 ? -9.590 -4.577 9.885 1.00 95.25 79 ASP A C 1
ATOM 610 O O . ASP A 1 79 ? -10.277 -3.643 10.301 1.00 95.25 79 ASP A O 1
ATOM 614 N N . ALA A 1 80 ? -8.320 -4.399 9.496 1.00 96.06 80 ALA A N 1
ATOM 615 C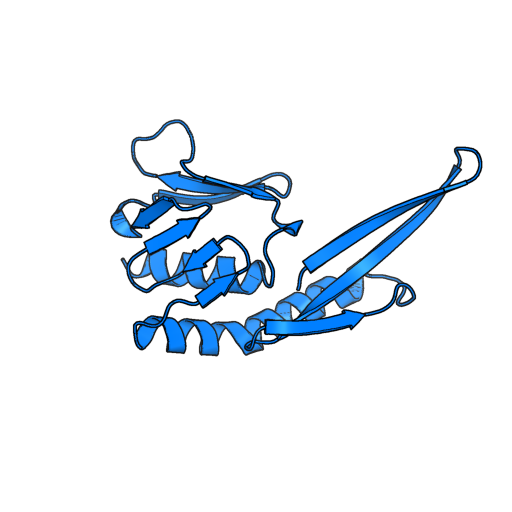 CA . ALA A 1 80 ? -7.634 -3.123 9.641 1.00 96.06 80 ALA A CA 1
ATOM 616 C C . ALA A 1 80 ? -6.453 -2.914 8.681 1.00 96.06 80 ALA A C 1
ATOM 618 O O . ALA A 1 80 ? -5.826 -3.856 8.187 1.00 96.06 80 ALA A O 1
ATOM 619 N N . VAL A 1 81 ? -6.075 -1.642 8.530 1.00 96.06 81 VAL A N 1
ATOM 620 C CA . VAL A 1 81 ? -4.745 -1.220 8.067 1.00 96.06 81 VAL A CA 1
ATOM 621 C C . VAL A 1 81 ? -3.904 -0.849 9.273 1.00 96.06 81 VAL A C 1
ATOM 623 O O . VAL A 1 81 ? -4.318 -0.029 10.090 1.00 96.06 81 VAL A O 1
ATOM 626 N N . THR A 1 82 ? -2.692 -1.388 9.358 1.00 94.81 82 THR A N 1
ATOM 627 C CA . THR A 1 82 ? -1.694 -0.950 10.333 1.00 94.81 82 THR A CA 1
ATOM 628 C C . THR A 1 82 ? -0.590 -0.174 9.633 1.00 94.81 82 THR A C 1
ATOM 630 O O . THR A 1 82 ? 0.016 -0.669 8.692 1.00 94.81 82 THR A O 1
ATOM 633 N N . ALA A 1 83 ? -0.307 1.040 10.098 1.00 91.69 83 ALA A N 1
ATOM 634 C CA . ALA A 1 83 ? 0.795 1.861 9.606 1.00 91.69 83 ALA A CA 1
ATOM 635 C C . ALA A 1 83 ? 1.564 2.452 10.791 1.00 91.69 83 ALA A C 1
ATOM 637 O O . ALA A 1 83 ? 0.960 3.052 11.682 1.00 91.69 83 ALA A O 1
ATOM 638 N N . TYR A 1 84 ? 2.890 2.282 10.816 1.00 86.12 84 TYR A N 1
ATOM 639 C CA . TYR A 1 84 ? 3.766 2.807 11.882 1.00 86.12 84 TYR A CA 1
ATOM 640 C C . TYR A 1 84 ? 3.295 2.449 13.303 1.00 86.12 84 TYR A C 1
ATOM 642 O O . TYR A 1 84 ? 3.267 3.288 14.202 1.00 86.12 84 TYR A O 1
ATOM 650 N N . GLY A 1 85 ? 2.868 1.197 13.496 1.00 86.06 85 GLY A N 1
ATOM 651 C CA . GLY A 1 85 ? 2.375 0.691 14.782 1.00 86.06 85 GLY A CA 1
ATOM 652 C C . GLY A 1 85 ? 0.952 1.126 15.147 1.00 86.06 85 GLY A C 1
ATOM 653 O O . GLY A 1 85 ? 0.462 0.761 16.214 1.00 86.06 85 GLY A O 1
ATOM 654 N N . ARG A 1 86 ? 0.263 1.874 14.278 1.00 90.00 86 ARG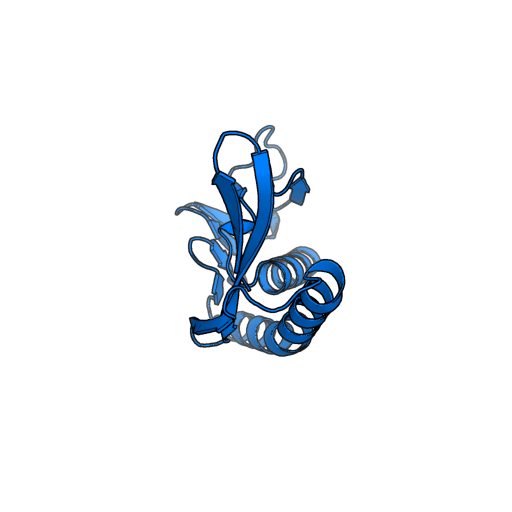 A N 1
ATOM 655 C CA . ARG A 1 86 ? -1.125 2.289 14.487 1.00 90.00 86 ARG A CA 1
ATOM 656 C C . ARG A 1 86 ? -2.071 1.496 13.600 1.00 90.00 86 ARG A C 1
ATOM 658 O O . ARG A 1 86 ? -2.005 1.618 12.382 1.00 90.00 86 ARG A O 1
ATOM 665 N N . SER A 1 87 ? -2.968 0.740 14.226 1.00 94.38 87 SER A N 1
ATOM 666 C CA . SER A 1 87 ? -4.037 0.008 13.545 1.00 94.38 87 SER A CA 1
ATOM 667 C C . SER A 1 87 ? -5.297 0.869 13.414 1.00 94.38 87 SER A C 1
ATOM 669 O O . SER A 1 87 ? -5.692 1.550 14.366 1.00 94.38 87 SER A O 1
ATOM 671 N N . ILE A 1 88 ? -5.889 0.876 12.222 1.00 94.88 88 ILE A N 1
ATOM 672 C CA . ILE A 1 88 ? -7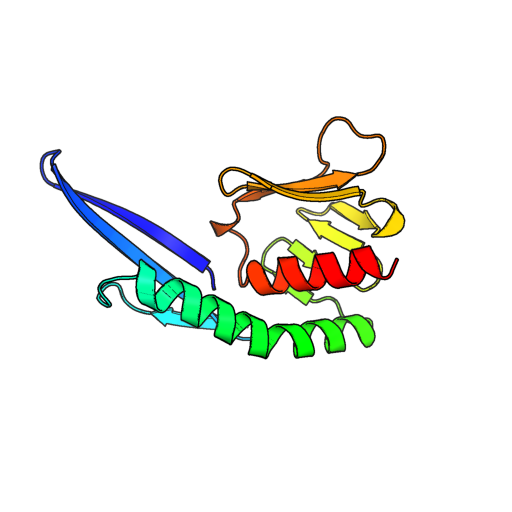.103 1.605 11.855 1.00 94.88 88 ILE A CA 1
ATOM 673 C C . ILE A 1 88 ? -8.059 0.595 11.229 1.00 94.88 88 ILE A C 1
ATOM 675 O O . ILE A 1 88 ? -7.758 0.031 10.178 1.00 94.88 88 ILE A O 1
ATOM 679 N N . THR A 1 89 ? -9.198 0.371 11.881 1.00 95.56 89 THR A N 1
ATOM 680 C CA . THR A 1 89 ? -10.237 -0.533 11.367 1.00 95.56 89 THR A CA 1
ATOM 681 C C . THR A 1 89 ? -10.896 0.037 10.116 1.00 95.56 89 THR A C 1
ATOM 683 O O . THR A 1 89 ? -10.984 1.260 9.969 1.00 95.56 89 THR A O 1
ATOM 686 N N . TRP A 1 90 ? -11.364 -0.834 9.222 1.00 95.12 90 TRP A N 1
ATOM 687 C CA . TRP A 1 90 ? -12.033 -0.401 7.992 1.00 95.12 90 TRP A CA 1
ATOM 688 C C . TRP A 1 90 ? -13.298 0.418 8.266 1.00 95.12 90 TRP A C 1
ATOM 690 O O . TRP A 1 90 ? -13.474 1.452 7.632 1.00 95.12 90 TRP A O 1
ATOM 700 N N . ASP A 1 91 ? -14.075 0.061 9.291 1.00 92.44 91 ASP A N 1
ATOM 701 C CA . ASP A 1 91 ? -15.281 0.794 9.718 1.00 92.44 91 ASP A CA 1
ATOM 702 C C . ASP A 1 91 ? -14.997 2.247 10.130 1.00 92.44 91 ASP A C 1
ATOM 704 O O . ASP A 1 91 ? -15.847 3.129 10.027 1.00 92.44 91 ASP A O 1
ATOM 708 N N . GLN A 1 92 ? -13.793 2.510 10.640 1.00 92.69 92 GLN A N 1
ATOM 709 C CA . GLN A 1 92 ? -13.357 3.851 11.030 1.00 92.69 92 GLN A CA 1
ATOM 710 C C . GLN A 1 92 ? -12.702 4.609 9.869 1.00 92.69 92 GLN A C 1
ATOM 712 O O . GLN A 1 92 ? -12.516 5.826 9.967 1.00 92.69 92 GLN A O 1
ATOM 717 N N . MET A 1 93 ? -12.308 3.904 8.806 1.00 93.75 93 MET A N 1
ATOM 718 C CA . MET A 1 93 ? -11.591 4.459 7.666 1.00 93.75 93 MET A CA 1
ATOM 719 C C . MET A 1 93 ? -12.560 5.216 6.760 1.00 93.75 93 MET A C 1
ATOM 721 O O . MET A 1 93 ? -13.330 4.630 6.005 1.00 93.75 93 MET A O 1
ATOM 725 N N . GLU A 1 94 ? -12.476 6.541 6.789 1.00 92.69 94 GLU A N 1
ATOM 726 C CA . GLU A 1 94 ? -13.295 7.395 5.931 1.00 92.69 94 GLU A CA 1
ATOM 727 C C . GLU A 1 94 ? -12.775 7.369 4.493 1.00 92.69 94 GLU A C 1
ATOM 729 O O . GLU A 1 94 ? -13.534 7.175 3.544 1.00 92.69 94 GLU A O 1
ATOM 734 N N . GLN A 1 95 ? -11.459 7.526 4.326 1.00 91.88 95 GLN A N 1
ATOM 735 C CA . GLN A 1 95 ? -10.852 7.619 3.005 1.00 91.88 95 GLN A CA 1
ATOM 736 C C . GLN A 1 95 ? -9.368 7.255 3.029 1.00 91.88 95 GLN A C 1
ATOM 738 O O . GLN A 1 95 ? -8.607 7.743 3.868 1.00 91.88 95 GLN A O 1
ATOM 743 N N . VAL A 1 96 ? -8.937 6.493 2.025 1.00 92.56 96 VAL A N 1
ATOM 744 C CA . VAL A 1 96 ? -7.527 6.335 1.658 1.00 92.56 96 VAL A CA 1
ATOM 745 C C . VAL A 1 96 ? -7.234 7.341 0.543 1.00 92.56 96 VAL A C 1
ATOM 747 O O . VAL A 1 96 ? -7.771 7.218 -0.553 1.00 92.56 96 VAL A O 1
ATOM 750 N N . SER A 1 97 ? -6.453 8.391 0.818 1.00 90.81 97 SER A N 1
ATOM 751 C CA . SER A 1 97 ? -6.195 9.460 -0.163 1.00 90.81 97 SER A CA 1
ATOM 752 C C . SER A 1 97 ? -4.721 9.587 -0.521 1.00 90.81 97 SER A C 1
ATOM 754 O O . SER A 1 97 ? -3.837 9.358 0.307 1.00 90.81 97 SER A O 1
ATOM 756 N N . VAL A 1 98 ? -4.452 9.970 -1.770 1.00 90.81 98 VAL A N 1
ATOM 757 C CA . VAL A 1 98 ? -3.104 10.262 -2.263 1.00 90.81 98 VAL A CA 1
ATOM 758 C C . VAL A 1 98 ? -3.073 11.677 -2.805 1.00 90.81 98 VAL A C 1
ATOM 760 O O . VAL A 1 98 ? -3.724 11.982 -3.799 1.00 90.81 98 VAL A O 1
ATOM 763 N N . GLU A 1 99 ? -2.265 12.527 -2.186 1.00 87.50 99 GLU A N 1
ATOM 764 C CA . GLU A 1 99 ? -2.084 13.914 -2.606 1.00 87.50 99 GLU A CA 1
ATOM 765 C C . GLU A 1 99 ? -0.594 14.239 -2.652 1.00 87.50 99 GLU A C 1
ATOM 767 O O . GLU A 1 99 ? 0.150 13.934 -1.719 1.00 87.50 99 GLU A O 1
ATOM 772 N N . ALA A 1 100 ? -0.132 14.817 -3.767 1.00 87.19 100 ALA A N 1
ATOM 773 C CA . ALA A 1 100 ? 1.272 15.190 -3.979 1.00 87.19 100 ALA A CA 1
ATOM 774 C C . ALA A 1 100 ? 2.287 14.074 -3.613 1.00 87.19 100 ALA A C 1
ATOM 776 O O . ALA A 1 100 ? 3.339 14.328 -3.027 1.00 87.19 100 ALA A O 1
ATOM 777 N N . GLY A 1 101 ? 1.959 12.812 -3.925 1.00 85.25 101 GLY A N 1
ATOM 778 C CA . GLY A 1 101 ? 2.811 11.650 -3.635 1.00 85.25 101 GLY A CA 1
ATOM 779 C C . GLY A 1 101 ? 2.826 11.203 -2.166 1.00 85.25 101 GLY A C 1
ATOM 780 O O . GLY A 1 101 ? 3.674 10.391 -1.783 1.00 85.25 101 GLY A O 1
ATOM 781 N N . THR A 1 102 ? 1.905 11.710 -1.346 1.00 89.38 102 THR A N 1
ATOM 782 C CA . THR A 1 102 ? 1.725 11.323 0.056 1.00 89.38 102 THR A CA 1
ATOM 783 C C . THR A 1 102 ? 0.405 10.585 0.226 1.00 89.38 102 THR A C 1
ATOM 785 O O . THR A 1 102 ? -0.653 11.119 -0.092 1.00 89.38 102 THR A O 1
ATOM 788 N N . LEU A 1 103 ? 0.478 9.366 0.754 1.00 92.56 103 LEU A N 1
ATOM 789 C CA . LEU A 1 103 ? -0.667 8.603 1.231 1.00 92.56 103 LEU A CA 1
ATOM 790 C C . LEU A 1 103 ? -1.119 9.156 2.587 1.00 92.56 103 LEU A C 1
ATOM 792 O O . LEU A 1 103 ? -0.294 9.298 3.495 1.00 92.56 103 LEU A O 1
ATOM 796 N N . SER A 1 104 ? -2.419 9.392 2.741 1.00 93.88 104 SER A N 1
ATOM 797 C CA . SER A 1 104 ? -3.077 9.686 4.016 1.00 93.88 104 SER A CA 1
ATOM 798 C C . SER A 1 104 ? -4.181 8.665 4.292 1.00 93.88 104 SER A C 1
ATOM 800 O O . SER A 1 104 ? -4.999 8.374 3.420 1.00 93.88 104 SER A O 1
ATOM 802 N N . LEU A 1 105 ? -4.208 8.136 5.517 1.00 93.50 105 LEU A N 1
ATOM 803 C CA . LEU A 1 105 ? -5.297 7.293 6.016 1.00 93.50 105 LEU A CA 1
ATOM 804 C C . LEU A 1 105 ? -6.222 8.169 6.860 1.00 93.50 105 LEU A C 1
ATOM 806 O O . LEU A 1 105 ? -5.849 8.536 7.976 1.00 93.50 105 LEU A O 1
ATOM 810 N N . ASN A 1 106 ? -7.375 8.557 6.319 1.00 92.38 106 ASN A N 1
ATOM 811 C CA . ASN A 1 106 ? -8.320 9.460 6.975 1.00 92.38 106 ASN A CA 1
ATOM 812 C C . ASN A 1 106 ? -9.345 8.661 7.781 1.00 92.38 106 ASN A C 1
ATOM 814 O O . ASN A 1 106 ? -9.843 7.631 7.330 1.00 92.38 106 ASN A O 1
ATOM 818 N N . VAL A 1 107 ? -9.658 9.145 8.981 1.00 93.25 107 VAL A N 1
ATOM 819 C CA . VAL A 1 107 ? -10.585 8.490 9.907 1.00 93.25 107 VAL A CA 1
ATOM 820 C C . VAL A 1 107 ? -11.721 9.435 10.235 1.00 93.25 107 VAL A C 1
ATOM 822 O O . VAL A 1 107 ? -11.469 10.596 10.570 1.00 93.25 107 VAL A O 1
ATOM 825 N N . ALA A 1 108 ? -12.941 8.903 10.214 1.00 89.31 108 ALA A N 1
ATOM 826 C CA . ALA A 1 108 ? -14.150 9.671 10.460 1.00 89.31 108 ALA A CA 1
ATOM 827 C C . ALA A 1 108 ? -14.068 10.435 11.793 1.00 89.31 108 ALA A C 1
ATOM 829 O O . ALA A 1 108 ? -13.671 9.899 12.834 1.00 89.31 108 ALA A O 1
ATOM 830 N N . GLY A 1 109 ? -14.430 11.717 11.756 1.00 88.69 109 GLY A N 1
ATOM 831 C CA . GLY A 1 109 ? -14.423 12.589 12.933 1.00 88.69 109 GLY A CA 1
ATOM 832 C C . GLY A 1 109 ? -13.035 13.066 13.381 1.00 88.69 109 GLY A C 1
ATOM 833 O O . GLY A 1 109 ? -12.930 13.699 14.434 1.00 88.69 109 GLY A O 1
ATOM 834 N N . LYS A 1 110 ? -11.965 12.806 12.613 1.00 89.25 110 LYS A N 1
ATOM 835 C CA . LYS A 1 110 ? -10.622 13.339 12.894 1.00 89.25 110 LYS A CA 1
ATOM 836 C C . LYS A 1 110 ? -10.197 14.360 11.851 1.00 89.25 110 LYS A C 1
ATOM 838 O O . LYS A 1 110 ? -10.147 14.073 10.666 1.00 89.25 110 LYS A O 1
ATOM 843 N N . TRP A 1 111 ? -9.788 15.535 12.326 1.00 84.00 111 TRP A N 1
ATOM 844 C CA . TRP A 1 111 ? -9.307 16.611 11.457 1.00 84.00 111 TRP A CA 1
ATOM 845 C C . TRP A 1 111 ? -7.934 16.320 10.824 1.00 84.00 111 TRP A C 1
ATOM 847 O O . TRP A 1 111 ? -7.647 16.784 9.726 1.00 84.00 111 TRP A O 1
ATOM 857 N N . LEU A 1 112 ? -7.081 15.541 11.501 1.00 88.12 112 LEU A N 1
ATOM 858 C CA . LEU A 1 112 ? -5.786 15.104 10.972 1.00 88.12 112 LEU A CA 1
ATOM 859 C C . LEU A 1 112 ? -5.777 13.591 10.743 1.00 88.12 112 LEU A C 1
ATOM 861 O O . LEU A 1 112 ? -6.211 12.848 11.634 1.00 88.12 112 LEU A O 1
ATOM 865 N N . PRO A 1 113 ? -5.219 13.120 9.612 1.00 87.19 113 PRO A N 1
ATOM 866 C CA . PRO A 1 113 ? -5.103 11.699 9.356 1.00 87.19 113 PRO A CA 1
ATOM 867 C C . PRO A 1 113 ? -4.162 11.056 10.382 1.00 87.19 113 PRO A C 1
ATOM 869 O O . PRO A 1 113 ? -3.046 11.544 10.596 1.00 87.19 113 PRO A O 1
ATOM 872 N N . PRO A 1 114 ? -4.575 9.954 11.024 1.00 85.88 114 PRO A N 1
ATOM 873 C CA . PRO A 1 114 ? -3.761 9.233 11.997 1.00 85.88 114 PRO A CA 1
ATOM 874 C C . PRO A 1 114 ? -2.438 8.674 11.466 1.00 85.88 114 PRO A C 1
ATOM 876 O O . PRO A 1 114 ? -1.565 8.393 12.290 1.00 85.88 114 PRO A O 1
ATOM 879 N N . ALA A 1 115 ? -2.299 8.490 10.150 1.00 89.06 115 ALA A N 1
ATOM 880 C CA . ALA A 1 115 ? -1.076 8.024 9.508 1.00 89.06 115 ALA A CA 1
ATOM 881 C C . ALA A 1 115 ? -0.883 8.688 8.135 1.00 89.06 115 ALA A C 1
ATOM 883 O O . ALA A 1 115 ? -1.837 8.857 7.370 1.00 89.06 115 ALA A O 1
ATOM 884 N N . ARG A 1 116 ? 0.372 9.044 7.831 1.00 91.12 116 ARG A N 1
ATOM 885 C CA . ARG A 1 116 ? 0.812 9.616 6.553 1.00 91.12 116 ARG A CA 1
ATOM 886 C C . ARG A 1 116 ? 2.145 9.016 6.137 1.00 91.12 116 ARG A C 1
ATOM 888 O O . ARG A 1 116 ? 3.029 8.868 6.977 1.00 91.12 116 ARG A O 1
ATOM 895 N N . THR A 1 117 ? 2.322 8.734 4.851 1.00 89.62 117 THR A N 1
ATOM 896 C CA . THR A 1 117 ? 3.629 8.319 4.324 1.00 89.62 117 THR A CA 1
ATOM 897 C C . THR A 1 117 ? 3.809 8.656 2.856 1.00 89.62 117 THR A C 1
ATOM 899 O O . THR A 1 117 ? 2.843 8.835 2.119 1.00 89.62 117 THR A O 1
ATOM 902 N N . LYS A 1 118 ? 5.062 8.729 2.407 1.00 88.44 118 LYS A N 1
ATOM 903 C CA . LYS A 1 118 ? 5.370 8.908 0.989 1.00 88.44 118 LYS A CA 1
ATOM 904 C C . LYS A 1 118 ? 5.052 7.622 0.237 1.00 88.44 118 LYS A C 1
ATOM 906 O O . LYS A 1 118 ? 5.531 6.556 0.610 1.00 88.44 118 LYS A O 1
ATOM 911 N N . VAL A 1 119 ? 4.341 7.739 -0.881 1.00 86.62 119 VAL A N 1
ATOM 912 C CA . VAL A 1 119 ? 4.049 6.612 -1.784 1.00 86.62 119 VAL A CA 1
ATOM 913 C C . VAL A 1 119 ? 5.334 5.898 -2.213 1.00 86.62 119 VAL A C 1
ATOM 915 O O . VAL A 1 119 ? 5.387 4.675 -2.262 1.00 86.62 119 VAL A O 1
ATOM 918 N N . SER A 1 120 ? 6.419 6.648 -2.421 1.00 82.94 120 SER A N 1
ATOM 919 C CA . SER A 1 120 ? 7.735 6.100 -2.770 1.00 82.94 120 SER A CA 1
ATOM 920 C C . SER A 1 120 ? 8.394 5.261 -1.670 1.00 82.94 120 SER A C 1
ATOM 922 O O . SER A 1 120 ? 9.453 4.685 -1.914 1.00 82.94 120 SER A O 1
ATOM 924 N N . HIS A 1 121 ? 7.835 5.200 -0.459 1.00 86.19 121 HIS A N 1
ATOM 925 C CA . HIS A 1 121 ? 8.287 4.314 0.616 1.00 86.19 121 HIS A CA 1
ATOM 926 C C . HIS A 1 121 ? 7.455 3.033 0.713 1.00 86.19 121 HIS A C 1
ATOM 928 O O . HIS A 1 121 ? 7.881 2.115 1.404 1.00 86.19 121 HIS A O 1
ATOM 934 N N . ILE A 1 122 ? 6.327 2.952 0.003 1.00 86.31 122 ILE A N 1
ATOM 935 C CA . ILE A 1 122 ? 5.423 1.805 0.023 1.00 86.31 122 ILE A CA 1
ATOM 936 C C . ILE A 1 122 ? 5.762 0.892 -1.165 1.00 86.31 122 ILE A C 1
ATOM 938 O O . ILE A 1 122 ? 5.523 1.259 -2.322 1.00 86.31 122 ILE A O 1
ATOM 942 N N . PRO A 1 123 ? 6.322 -0.305 -0.936 1.00 86.50 123 PRO A N 1
ATOM 943 C CA . PRO A 1 123 ? 6.474 -1.303 -1.983 1.00 86.50 123 PRO A CA 1
ATOM 944 C C . PRO A 1 123 ? 5.110 -1.708 -2.541 1.00 86.50 123 PRO A C 1
ATOM 946 O O . PRO A 1 123 ? 4.168 -1.889 -1.784 1.00 86.50 123 PRO A O 1
ATOM 949 N N . ASN A 1 124 ? 5.008 -1.885 -3.862 1.00 88.50 124 ASN A N 1
ATOM 950 C CA . ASN A 1 124 ? 3.765 -2.356 -4.505 1.00 88.50 124 ASN A CA 1
ATOM 951 C C . ASN A 1 124 ? 2.559 -1.458 -4.165 1.00 88.50 124 ASN A C 1
ATOM 953 O O . ASN A 1 124 ? 1.452 -1.950 -3.983 1.00 88.50 124 ASN A O 1
ATOM 957 N N . PHE A 1 125 ? 2.771 -0.137 -4.103 1.00 90.19 125 PHE A N 1
ATOM 958 C CA . PHE A 1 125 ? 1.747 0.822 -3.685 1.00 90.19 125 PHE A CA 1
ATOM 959 C C . PHE A 1 125 ? 0.379 0.631 -4.363 1.00 90.19 125 PHE A C 1
ATOM 961 O O . PHE A 1 125 ? -0.637 0.675 -3.683 1.00 90.19 125 PHE A O 1
ATOM 968 N N . PHE A 1 126 ? 0.337 0.387 -5.676 1.00 90.50 126 PHE A N 1
ATOM 969 C CA . PHE A 1 126 ? -0.923 0.181 -6.400 1.00 90.50 126 PHE A CA 1
ATOM 970 C C . PHE A 1 126 ? -1.674 -1.080 -5.950 1.00 90.50 126 PHE A C 1
ATOM 972 O O . PHE A 1 126 ? -2.892 -1.036 -5.805 1.00 90.50 126 PHE A O 1
ATOM 979 N N . VAL A 1 127 ? -0.955 -2.163 -5.628 1.00 92.12 127 VAL A N 1
ATOM 980 C CA . VAL A 1 127 ? -1.537 -3.376 -5.029 1.00 92.12 127 VAL A CA 1
ATOM 981 C C . VAL A 1 127 ? -2.119 -3.050 -3.657 1.00 92.12 127 VAL A C 1
ATOM 983 O O . VAL A 1 127 ? -3.265 -3.397 -3.386 1.00 92.12 127 VAL A O 1
ATOM 986 N N . PHE A 1 128 ? -1.354 -2.346 -2.813 1.00 94.38 128 PHE A N 1
ATOM 987 C CA . PHE A 1 128 ? -1.829 -1.880 -1.508 1.00 94.38 128 PHE A CA 1
ATOM 988 C C . PHE A 1 128 ? -3.102 -1.034 -1.644 1.00 94.38 128 PHE A C 1
ATOM 990 O O . PHE A 1 128 ? -4.088 -1.299 -0.965 1.00 94.38 128 PHE A O 1
ATOM 997 N N . HIS A 1 129 ? -3.088 -0.036 -2.528 1.00 93.69 129 HIS A N 1
ATOM 998 C CA . HIS A 1 129 ? -4.184 0.912 -2.689 1.00 93.69 129 HIS A CA 1
ATOM 999 C C . HIS A 1 129 ? -5.453 0.215 -3.187 1.00 93.69 129 HIS A C 1
ATOM 1001 O O . HIS A 1 129 ? -6.522 0.406 -2.615 1.00 93.69 129 HIS A O 1
ATOM 1007 N N . ALA A 1 130 ? -5.334 -0.639 -4.208 1.00 93.81 130 ALA A N 1
ATOM 1008 C CA . ALA A 1 130 ? -6.463 -1.414 -4.713 1.00 93.81 130 ALA A CA 1
ATOM 1009 C C . ALA A 1 130 ? -7.018 -2.374 -3.646 1.00 93.81 130 ALA A C 1
ATOM 1011 O O . ALA A 1 130 ? -8.231 -2.442 -3.453 1.00 93.81 130 ALA A O 1
ATOM 1012 N N . LEU A 1 131 ? -6.148 -3.073 -2.907 1.00 94.69 131 LEU A N 1
ATOM 1013 C CA . LEU A 1 131 ? -6.559 -3.950 -1.808 1.00 94.69 131 LEU A CA 1
ATOM 1014 C C . LEU A 1 131 ? -7.301 -3.177 -0.708 1.00 94.69 131 LEU A C 1
ATOM 1016 O O . LEU A 1 131 ? -8.339 -3.636 -0.233 1.00 94.69 131 LEU A O 1
ATOM 1020 N N . ALA A 1 132 ? -6.784 -2.011 -0.321 1.00 94.12 132 ALA A N 1
ATOM 1021 C CA . ALA A 1 132 ? -7.385 -1.177 0.711 1.00 94.12 132 ALA A CA 1
ATOM 1022 C C . ALA A 1 132 ? -8.768 -0.657 0.299 1.00 94.12 132 ALA A C 1
ATOM 1024 O O . ALA A 1 132 ? -9.700 -0.719 1.098 1.00 94.12 132 ALA A O 1
ATOM 1025 N N . GLU A 1 133 ? -8.933 -0.220 -0.951 1.00 93.62 133 GLU A N 1
ATOM 1026 C CA . GLU A 1 133 ? -10.238 0.201 -1.469 1.00 93.62 133 GLU A CA 1
ATOM 1027 C C . GLU A 1 133 ? -11.243 -0.958 -1.517 1.00 93.62 133 GLU A C 1
ATOM 1029 O O . GLU A 1 133 ? -12.395 -0.782 -1.123 1.00 93.62 133 GLU A O 1
ATOM 1034 N N . HIS A 1 134 ? -10.813 -2.162 -1.910 1.00 93.62 134 HIS A N 1
ATOM 1035 C CA . HIS A 1 134 ? -11.679 -3.345 -1.881 1.00 93.62 134 HIS A CA 1
ATOM 1036 C C . HIS A 1 134 ? -12.177 -3.683 -0.471 1.00 93.62 134 HIS A C 1
ATOM 1038 O O . HIS A 1 134 ? -13.353 -4.009 -0.304 1.00 93.62 134 HIS A O 1
ATOM 1044 N N . LEU A 1 135 ? -11.299 -3.626 0.534 1.00 93.88 135 LEU A N 1
ATOM 1045 C CA . LEU A 1 135 ? -11.655 -3.948 1.919 1.00 93.88 135 LEU A CA 1
ATOM 1046 C C . LEU A 1 135 ? -12.531 -2.862 2.544 1.00 93.88 135 LEU A C 1
ATOM 1048 O O . LEU A 1 135 ? -13.548 -3.192 3.144 1.00 93.88 135 LEU A O 1
ATOM 1052 N N . ARG A 1 136 ? -12.210 -1.584 2.317 1.00 92.31 136 ARG A N 1
ATOM 1053 C CA . ARG A 1 136 ? -13.025 -0.447 2.771 1.00 92.31 136 ARG A CA 1
ATOM 1054 C C . ARG A 1 136 ? -14.431 -0.460 2.166 1.00 92.31 136 ARG A C 1
ATOM 1056 O O . ARG A 1 136 ? -15.383 -0.131 2.854 1.00 92.31 136 ARG A O 1
ATOM 1063 N N . ALA A 1 137 ? -14.574 -0.839 0.894 1.00 89.38 137 ALA A N 1
ATOM 1064 C CA . ALA A 1 137 ? -15.879 -0.947 0.236 1.00 89.38 137 ALA A CA 1
ATOM 1065 C C . ALA A 1 137 ? -16.700 -2.175 0.674 1.00 89.38 137 ALA A C 1
ATOM 1067 O O . ALA A 1 137 ? -17.879 -2.263 0.335 1.00 89.38 137 ALA A O 1
ATOM 1068 N N . SER A 1 138 ? -16.077 -3.133 1.368 1.00 85.62 138 SER A N 1
ATOM 1069 C CA . SER A 1 138 ? -16.716 -4.373 1.833 1.00 85.62 138 SER A CA 1
ATOM 1070 C C . SER A 1 138 ? -16.993 -4.392 3.342 1.00 85.62 138 SER A C 1
ATOM 1072 O O . SER A 1 138 ? -17.505 -5.402 3.828 1.00 85.62 138 SER A O 1
ATOM 1074 N N . ALA A 1 139 ? -16.603 -3.335 4.060 1.00 79.25 139 ALA A N 1
ATOM 1075 C CA . ALA A 1 139 ? -16.874 -3.110 5.478 1.00 79.25 139 ALA A CA 1
ATOM 1076 C C . ALA A 1 139 ? -18.237 -2.421 5.647 1.00 79.25 139 ALA A C 1
ATOM 1078 O O . ALA A 1 139 ? -19.028 -2.886 6.497 1.00 79.25 139 ALA A O 1
#

Sequence (139 aa):
MRQKVVDHYHYGVSQGRSHVYTLNGPDGETLLLPEAIPHPEHWGPVIQDAVTEAQLPIALAAVRRGETVSFGDISVSRDAVTAYGRSITWDQMEQVSVEAGTLSLNVAGKWLPPARTKVSHIPNFFVFHALAEHLRASA

pLDDT: mean 80.18, std 17.07, range [37.5, 96.19]